Protein AF-A0A920GIK5-F1 (afdb_monomer_lite)

Sequence (68 aa):
MVSGKSGSVPISYFDASKFKTQFACELKDYDPNDHFDRKEARKMDRFTQYAMVASDEAIDDAGFHLES

Secondary structure (DSSP, 8-state):
--------EE--SS--TTSS--EE-PPTT--GGGTS-HHHHTTS-HHHHHHHHHHHHHHHHTT-----

Structure (mmCIF, N/CA/C/O backbone):
data_AF-A0A920GIK5-F1
#
_entry.id   AF-A0A920GIK5-F1
#
loop_
_atom_site.group_PDB
_atom_site.id
_atom_site.type_symbol
_atom_site.label_atom_id
_atom_site.label_alt_id
_atom_site.label_comp_id
_atom_site.label_asym_id
_atom_site.label_entity_id
_atom_site.label_seq_id
_atom_site.pdbx_PDB_ins_code
_atom_site.Cartn_x
_atom_site.Cartn_y
_atom_site.Cartn_z
_atom_site.occupancy
_atom_site.B_iso_or_equiv
_atom_site.auth_seq_id
_atom_site.auth_comp_id
_atom_site.auth_asym_id
_atom_site.auth_atom_id
_atom_site.pdbx_PDB_model_num
ATOM 1 N N . MET A 1 1 ? -16.457 3.185 -18.282 1.00 43.16 1 MET A N 1
ATOM 2 C CA . MET A 1 1 ? -15.852 2.611 -17.058 1.00 43.16 1 MET A CA 1
ATOM 3 C C . MET A 1 1 ? -16.412 1.205 -16.891 1.00 43.16 1 MET A C 1
ATOM 5 O O . MET A 1 1 ? -17.575 1.078 -16.548 1.00 43.16 1 MET A O 1
ATOM 9 N N . VAL A 1 2 ? -15.663 0.167 -17.281 1.00 57.16 2 VAL A N 1
ATOM 10 C CA . VAL A 1 2 ? -16.245 -1.163 -17.589 1.00 57.16 2 VAL A CA 1
ATOM 11 C C . VAL A 1 2 ? -16.118 -2.173 -16.431 1.00 57.16 2 VAL A C 1
ATOM 13 O O . VAL A 1 2 ? -16.723 -3.234 -16.465 1.00 57.16 2 VAL A O 1
ATOM 16 N N . SER A 1 3 ? -15.422 -1.838 -15.343 1.00 68.50 3 SER A N 1
ATOM 17 C CA . SER A 1 3 ? -15.216 -2.770 -14.222 1.00 68.50 3 SER A CA 1
ATOM 18 C C . SER A 1 3 ? -14.993 -2.034 -12.899 1.00 68.50 3 SER A C 1
ATOM 20 O O . SER A 1 3 ? -13.890 -2.030 -12.357 1.00 68.50 3 SER A O 1
ATOM 22 N N . GLY A 1 4 ? -16.036 -1.365 -12.396 1.00 69.69 4 GLY A N 1
ATOM 23 C CA . GLY A 1 4 ? -16.011 -0.632 -11.126 1.00 69.69 4 GLY A CA 1
ATOM 24 C C . GLY A 1 4 ? -15.827 -1.560 -9.924 1.00 69.69 4 GLY A C 1
ATOM 25 O O . GLY A 1 4 ? -16.799 -1.973 -9.300 1.00 69.69 4 GLY A O 1
ATOM 26 N N . LYS A 1 5 ? -14.577 -1.910 -9.612 1.00 81.94 5 LYS A N 1
ATOM 27 C 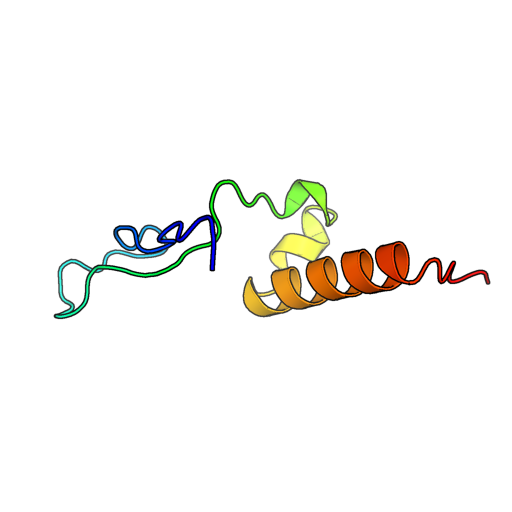CA . LYS A 1 5 ? -14.217 -2.663 -8.408 1.00 81.94 5 LYS A CA 1
ATOM 28 C C . LYS A 1 5 ? -14.044 -1.685 -7.248 1.00 81.94 5 LYS A C 1
ATOM 30 O O . LYS A 1 5 ? -13.250 -0.755 -7.340 1.00 81.94 5 LYS A O 1
ATOM 35 N N . SER A 1 6 ? -14.788 -1.896 -6.164 1.00 83.19 6 SER A N 1
ATOM 36 C CA . SER A 1 6 ? -14.610 -1.126 -4.932 1.00 83.19 6 SER A CA 1
ATOM 37 C C . SER A 1 6 ? -13.411 -1.652 -4.141 1.00 83.19 6 SER A C 1
ATOM 39 O O . SER A 1 6 ? -13.286 -2.859 -3.922 1.00 83.19 6 SER A O 1
ATOM 41 N N . GLY A 1 7 ? -12.542 -0.740 -3.704 1.00 87.12 7 GLY A N 1
ATOM 42 C CA . GLY A 1 7 ? -11.426 -1.037 -2.804 1.00 87.12 7 GLY A CA 1
ATOM 43 C C . GLY A 1 7 ? -11.784 -0.949 -1.318 1.00 87.12 7 GLY A C 1
ATOM 44 O O . GLY A 1 7 ? -10.970 -1.339 -0.489 1.00 87.12 7 GLY A O 1
ATOM 45 N N . SER A 1 8 ? -12.975 -0.449 -0.968 1.00 88.75 8 SER A N 1
ATOM 46 C CA . SER A 1 8 ? -13.336 -0.168 0.424 1.00 88.75 8 SER A CA 1
ATOM 47 C C . SER A 1 8 ? -13.572 -1.444 1.229 1.00 88.75 8 SER A C 1
ATOM 49 O O . SER A 1 8 ? -14.391 -2.285 0.859 1.00 88.75 8 SER A O 1
ATOM 51 N N . VAL A 1 9 ? -12.874 -1.556 2.353 1.00 91.56 9 VAL A N 1
ATOM 52 C CA . VAL A 1 9 ? -12.932 -2.665 3.312 1.00 91.56 9 VAL A CA 1
ATOM 53 C C . VAL A 1 9 ? -12.855 -2.118 4.746 1.00 91.56 9 VAL A C 1
ATOM 55 O O . VAL A 1 9 ? -12.491 -0.952 4.924 1.00 91.56 9 VAL A O 1
ATOM 58 N N . PRO A 1 10 ? -13.214 -2.901 5.782 1.00 92.94 10 PRO A N 1
ATOM 59 C CA . PRO A 1 10 ? -12.948 -2.521 7.168 1.00 92.94 10 PRO 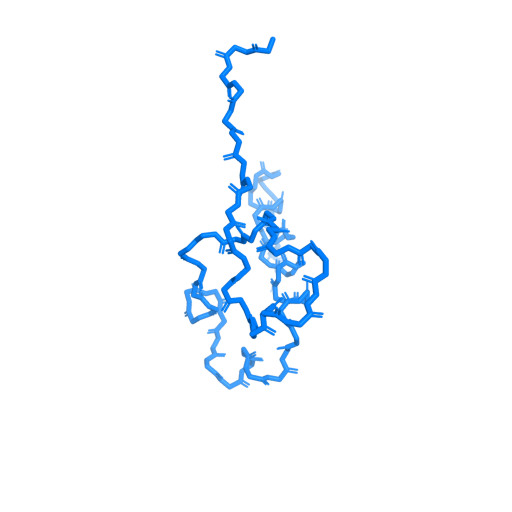A CA 1
ATOM 60 C C . PRO A 1 10 ? -11.459 -2.241 7.392 1.00 92.94 10 PRO A C 1
ATOM 62 O O . PRO A 1 10 ? -10.615 -2.945 6.843 1.00 92.94 10 PRO A O 1
ATOM 65 N N . ILE A 1 11 ? -11.153 -1.225 8.198 1.00 93.31 11 ILE A N 1
ATOM 66 C CA . ILE A 1 11 ? -9.773 -0.862 8.546 1.00 93.31 11 ILE A CA 1
ATOM 67 C C . ILE A 1 11 ? -9.118 -2.038 9.281 1.00 93.31 11 ILE A C 1
ATOM 69 O O . ILE A 1 11 ? -9.628 -2.477 10.314 1.00 93.31 11 ILE A O 1
ATOM 73 N N . SER A 1 12 ? -7.994 -2.533 8.762 1.00 91.44 12 SER A N 1
ATOM 74 C CA . SER A 1 12 ? -7.213 -3.620 9.368 1.00 91.44 12 SER A CA 1
ATOM 75 C C . SER A 1 12 ? -5.898 -3.137 9.976 1.00 91.44 12 SER A C 1
ATOM 77 O O . SER A 1 12 ? -5.300 -3.822 10.806 1.00 91.44 12 SER A O 1
ATOM 79 N N . TYR A 1 13 ? -5.444 -1.937 9.606 1.00 88.94 13 TYR A N 1
ATOM 80 C CA . TYR A 1 13 ? -4.146 -1.422 10.043 1.00 88.94 13 TYR A CA 1
ATOM 81 C C . TYR A 1 13 ? -4.107 -0.992 11.512 1.00 88.94 13 TYR A C 1
ATOM 83 O O . TYR A 1 13 ? -3.020 -0.914 12.087 1.00 88.94 13 TYR A O 1
ATOM 91 N N . PHE A 1 14 ? -5.263 -0.711 12.114 1.00 91.06 14 PHE A N 1
ATOM 92 C CA . PHE A 1 14 ? -5.404 -0.356 13.524 1.00 91.06 14 PHE A CA 1
ATOM 93 C C . PHE A 1 14 ? -6.828 -0.639 14.028 1.00 91.06 14 PHE A C 1
ATOM 95 O O . PHE A 1 14 ? -7.748 -0.846 13.239 1.00 91.06 14 PHE A O 1
ATOM 102 N N . ASP A 1 15 ? -7.025 -0.610 15.350 1.00 93.38 15 ASP A N 1
ATOM 103 C CA . ASP A 1 15 ? -8.358 -0.725 15.953 1.00 93.38 15 ASP A CA 1
ATOM 104 C C . ASP A 1 15 ? -9.180 0.557 15.732 1.00 93.38 15 ASP A C 1
ATOM 106 O O . ASP A 1 15 ? -8.993 1.576 16.406 1.00 93.38 15 ASP A O 1
ATOM 110 N N . ALA A 1 16 ? -10.114 0.490 14.783 1.00 94.12 16 ALA A N 1
ATOM 111 C CA . ALA A 1 16 ? -10.999 1.592 14.430 1.00 94.12 16 ALA A CA 1
ATOM 112 C C . ALA A 1 16 ? -12.302 1.654 15.261 1.00 94.12 16 ALA A C 1
ATOM 114 O O . ALA A 1 16 ? -13.150 2.506 14.988 1.00 94.12 16 ALA A O 1
ATOM 115 N N . SER A 1 17 ? -12.490 0.811 16.286 1.00 93.94 17 SER A N 1
ATOM 116 C CA . SER A 1 17 ? -13.762 0.684 17.031 1.00 93.94 17 SER A CA 1
ATOM 117 C C . SER A 1 17 ? -14.286 1.991 17.642 1.00 93.94 17 SER A C 1
ATOM 119 O O . SER A 1 17 ? -15.496 2.186 17.760 1.00 93.94 17 SER A O 1
ATOM 121 N N . LYS A 1 18 ? -13.387 2.915 18.001 1.00 95.31 18 LYS A N 1
ATOM 122 C CA . LYS A 1 18 ? -13.716 4.220 18.605 1.00 95.31 18 LYS A CA 1
ATOM 123 C C . LYS A 1 18 ? -13.929 5.345 17.588 1.00 95.31 18 LYS A C 1
ATOM 125 O O . LYS A 1 18 ? -14.223 6.474 17.983 1.00 95.31 18 LYS A O 1
ATOM 130 N N . PHE A 1 19 ? -13.773 5.069 16.296 1.00 93.25 19 PHE A N 1
ATOM 131 C CA . PHE A 1 19 ? -13.891 6.062 15.233 1.00 93.25 19 PHE A CA 1
ATOM 132 C C . PHE A 1 19 ? -15.253 5.967 14.543 1.00 93.25 19 PHE A C 1
ATOM 134 O O . PHE A 1 19 ? -15.829 4.890 14.394 1.00 93.25 19 PHE A O 1
ATOM 141 N N . LYS A 1 20 ? -15.770 7.121 14.094 1.00 93.75 20 LYS A N 1
ATOM 142 C CA . LYS A 1 20 ? -17.014 7.187 13.305 1.00 93.75 20 LYS A CA 1
ATOM 143 C C . LYS A 1 20 ? -16.866 6.495 11.947 1.00 93.75 20 LYS A C 1
ATOM 145 O O . LYS A 1 20 ? -17.819 5.900 11.459 1.00 93.75 20 LYS A O 1
ATOM 150 N N . THR A 1 21 ? -15.679 6.584 11.352 1.00 92.00 21 THR A N 1
ATOM 151 C CA . THR A 1 21 ? -15.335 5.929 10.088 1.00 92.00 21 THR A CA 1
ATOM 152 C C . THR A 1 21 ? -14.501 4.695 10.388 1.00 92.00 21 THR A C 1
ATOM 154 O O . THR A 1 21 ? -13.467 4.800 11.040 1.00 92.00 21 THR A O 1
ATOM 157 N N . GLN A 1 22 ? -14.957 3.540 9.907 1.00 93.88 22 GLN A N 1
ATOM 158 C CA . GLN A 1 22 ? -14.345 2.232 10.181 1.00 93.88 22 GLN A CA 1
ATOM 159 C C . GLN A 1 22 ? -13.926 1.492 8.905 1.00 93.88 22 GLN A C 1
ATOM 161 O O . GLN A 1 22 ? -13.558 0.322 8.955 1.00 93.88 22 GLN A O 1
ATOM 166 N N . PHE A 1 23 ? -13.996 2.163 7.755 1.00 93.38 23 PHE A N 1
ATOM 167 C CA . PHE A 1 23 ? -13.621 1.611 6.460 1.00 93.38 23 PHE A CA 1
ATOM 168 C C . PHE A 1 23 ? -12.528 2.457 5.805 1.00 93.38 23 PHE A C 1
ATOM 170 O O . PHE A 1 23 ? -12.474 3.674 5.994 1.00 93.38 23 PHE A O 1
ATOM 177 N N . ALA A 1 24 ? -11.679 1.803 5.019 1.00 92.06 24 ALA A N 1
ATOM 178 C CA . ALA A 1 24 ? -10.631 2.413 4.213 1.00 92.06 24 ALA A CA 1
ATOM 179 C C . ALA A 1 24 ? -10.393 1.590 2.937 1.00 92.06 24 ALA A C 1
ATOM 181 O O . ALA A 1 24 ? -10.907 0.484 2.783 1.00 92.06 24 ALA A O 1
ATOM 182 N N . CYS A 1 25 ? -9.622 2.141 2.004 1.00 92.31 25 CYS A N 1
ATOM 183 C CA . CYS A 1 25 ? -9.151 1.426 0.819 1.00 92.31 25 CYS A CA 1
ATOM 184 C C . CYS A 1 25 ? -7.690 1.022 1.039 1.00 92.31 25 CYS A C 1
ATOM 186 O O . CYS A 1 25 ? -6.781 1.658 0.513 1.00 92.31 25 CYS A O 1
ATOM 188 N N . GLU A 1 26 ? -7.472 0.025 1.894 1.00 91.38 26 GLU A N 1
ATOM 189 C CA . GLU A 1 26 ? -6.136 -0.490 2.206 1.00 91.38 26 GLU A CA 1
ATOM 190 C C . GLU A 1 26 ? -5.585 -1.343 1.051 1.00 91.38 26 GLU A C 1
ATOM 192 O O . GLU A 1 26 ? -6.344 -1.990 0.320 1.00 91.38 26 GLU A O 1
ATOM 197 N N . LEU A 1 27 ? -4.256 -1.355 0.897 1.00 89.62 27 LEU A N 1
ATOM 198 C CA . LEU A 1 2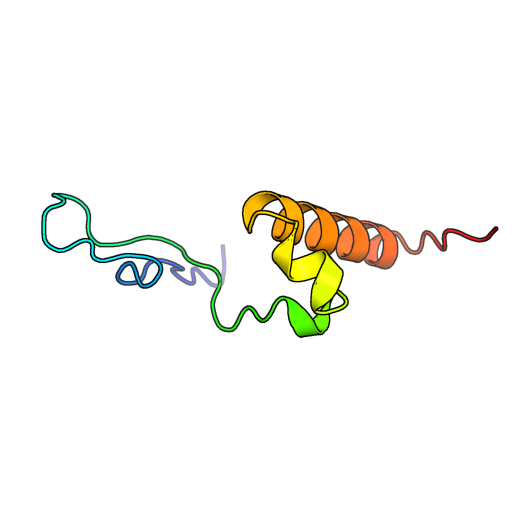7 ? -3.573 -2.291 0.004 1.00 89.62 27 LEU A CA 1
ATOM 199 C C . LEU A 1 27 ? -3.776 -3.711 0.538 1.00 89.62 27 LEU A C 1
ATOM 201 O O . LEU A 1 27 ? -3.474 -3.994 1.701 1.00 89.62 27 LEU A O 1
ATOM 205 N N . LYS A 1 28 ? -4.322 -4.578 -0.315 1.00 87.44 28 LYS A N 1
ATOM 206 C CA . LYS A 1 28 ? -4.586 -5.986 -0.006 1.00 87.44 28 LYS A CA 1
ATOM 207 C C . LYS A 1 28 ? -3.339 -6.801 -0.313 1.00 87.44 28 LYS A C 1
ATOM 209 O O . LYS A 1 28 ? -2.701 -6.546 -1.327 1.00 87.44 28 LYS A O 1
ATOM 214 N N . ASP A 1 29 ? -3.035 -7.755 0.562 1.00 86.75 29 ASP A N 1
ATOM 215 C CA . ASP A 1 29 ? -1.951 -8.728 0.378 1.00 86.75 29 ASP A CA 1
ATOM 216 C C . ASP A 1 29 ? -0.563 -8.095 0.153 1.00 86.75 29 ASP A C 1
ATOM 218 O O . ASP A 1 29 ? 0.288 -8.664 -0.518 1.00 86.75 29 ASP A O 1
ATOM 222 N N . TYR A 1 30 ? -0.329 -6.908 0.723 1.00 90.38 30 TYR A N 1
ATOM 223 C CA . TYR A 1 30 ? 0.965 -6.235 0.646 1.00 90.38 30 TYR A CA 1
ATOM 224 C C . TYR A 1 30 ? 1.963 -6.813 1.660 1.00 90.38 30 TYR A C 1
ATOM 226 O O . TYR A 1 30 ? 1.756 -6.670 2.872 1.00 90.38 30 TYR A O 1
ATOM 234 N N . ASP A 1 31 ? 3.064 -7.393 1.172 1.00 90.19 31 ASP A N 1
AT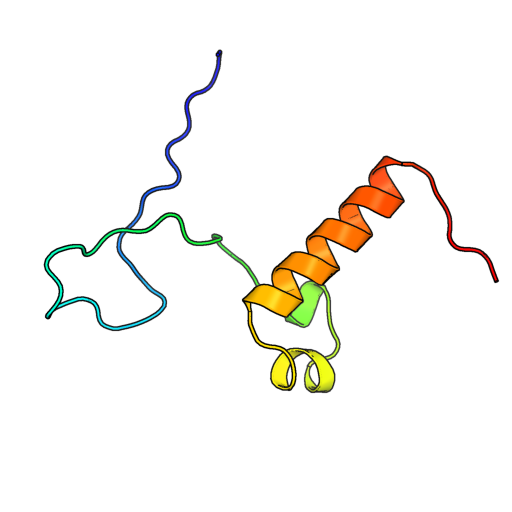OM 235 C CA . ASP A 1 31 ? 4.231 -7.774 1.975 1.00 90.19 31 ASP A CA 1
ATOM 236 C C . ASP A 1 31 ? 5.457 -6.926 1.578 1.00 90.19 31 ASP A C 1
ATOM 238 O O . ASP A 1 31 ? 5.945 -7.014 0.451 1.00 90.19 31 ASP A O 1
ATOM 242 N N . PRO A 1 32 ? 6.015 -6.104 2.486 1.00 90.00 32 PRO A N 1
ATOM 243 C CA . PRO A 1 32 ? 7.208 -5.322 2.179 1.00 90.00 32 PRO A CA 1
ATOM 244 C C . PRO A 1 32 ? 8.457 -6.179 1.914 1.00 90.00 32 PRO A C 1
ATOM 246 O O . PRO A 1 32 ? 9.405 -5.673 1.316 1.00 90.00 32 PRO A O 1
ATOM 249 N N . ASN A 1 33 ? 8.498 -7.446 2.343 1.00 90.44 33 ASN A N 1
ATOM 250 C CA . ASN A 1 33 ? 9.648 -8.324 2.092 1.00 90.44 33 ASN A CA 1
ATOM 251 C C . ASN A 1 33 ? 9.731 -8.807 0.635 1.00 90.44 33 ASN A C 1
ATOM 253 O O . ASN A 1 33 ? 10.784 -9.300 0.240 1.00 90.44 33 ASN A O 1
ATOM 257 N N . ASP A 1 34 ? 8.668 -8.640 -0.157 1.00 91.56 34 ASP A N 1
ATOM 258 C CA . ASP A 1 34 ? 8.683 -8.955 -1.592 1.00 91.56 34 ASP A CA 1
ATOM 259 C C . ASP A 1 34 ? 9.441 -7.894 -2.410 1.00 91.56 34 ASP A C 1
ATOM 261 O O . ASP A 1 34 ? 9.884 -8.167 -3.523 1.00 91.56 34 ASP A O 1
ATOM 265 N N . HIS A 1 35 ? 9.630 -6.695 -1.846 1.00 89.69 35 HIS A N 1
ATOM 266 C CA . HIS A 1 35 ? 10.236 -5.547 -2.530 1.00 89.69 35 HIS A CA 1
ATOM 267 C C . HIS A 1 35 ? 11.508 -5.023 -1.852 1.00 89.69 35 HIS A C 1
ATOM 269 O O . HIS A 1 35 ? 12.367 -4.435 -2.505 1.00 89.69 35 HIS A O 1
ATOM 275 N N . PHE A 1 36 ? 11.655 -5.222 -0.541 1.00 91.69 36 PHE A N 1
ATOM 276 C CA . PHE A 1 36 ? 12.765 -4.679 0.239 1.00 91.69 36 PHE A CA 1
ATOM 277 C C . PHE A 1 36 ? 13.431 -5.758 1.090 1.00 91.69 36 PHE A C 1
ATOM 279 O O . PHE A 1 36 ? 12.777 -6.665 1.605 1.00 91.69 36 PHE A O 1
ATOM 286 N N . ASP A 1 37 ? 14.730 -5.597 1.358 1.00 91.75 37 ASP A N 1
ATOM 287 C CA . ASP A 1 37 ? 15.365 -6.360 2.432 1.00 91.75 37 ASP A CA 1
ATOM 288 C C . ASP A 1 37 ? 14.682 -6.041 3.773 1.00 91.75 37 ASP A C 1
ATOM 290 O O . ASP A 1 37 ? 14.377 -4.885 4.090 1.00 91.75 37 ASP A O 1
ATOM 294 N N . ARG A 1 38 ? 14.494 -7.068 4.605 1.00 89.75 38 ARG A N 1
ATOM 295 C CA . ARG A 1 38 ? 13.807 -6.979 5.903 1.00 89.75 38 ARG A CA 1
ATOM 296 C C . ARG A 1 38 ? 14.337 -5.851 6.798 1.00 89.75 38 ARG A C 1
ATOM 298 O O . ARG A 1 38 ? 13.584 -5.298 7.608 1.00 89.75 38 ARG A O 1
ATOM 305 N N . LYS A 1 39 ? 15.632 -5.528 6.715 1.00 89.38 39 LYS A N 1
ATOM 306 C CA . LYS A 1 39 ? 16.255 -4.455 7.503 1.00 89.38 39 LYS A CA 1
ATOM 307 C C . LYS A 1 39 ? 15.852 -3.070 7.006 1.00 89.38 39 LYS A C 1
ATOM 309 O O . LYS A 1 39 ? 15.636 -2.187 7.834 1.00 89.38 39 LYS A O 1
ATOM 314 N N . GLU A 1 40 ? 15.748 -2.890 5.696 1.00 87.50 40 GLU A N 1
ATOM 315 C CA . GLU A 1 40 ? 15.363 -1.620 5.079 1.00 87.50 40 GLU A CA 1
ATOM 316 C C . GLU A 1 40 ? 13.852 -1.400 5.174 1.00 87.50 40 GLU A C 1
ATOM 318 O O . GLU A 1 40 ? 13.429 -0.327 5.607 1.00 87.50 40 GLU A O 1
ATOM 323 N N . ALA A 1 41 ? 13.049 -2.448 4.957 1.00 90.31 41 ALA A N 1
ATOM 324 C CA . ALA A 1 41 ? 11.599 -2.419 5.159 1.00 90.31 41 ALA A CA 1
ATOM 325 C C . ALA A 1 41 ? 11.214 -1.862 6.541 1.00 90.31 41 ALA A C 1
ATOM 327 O O . ALA A 1 41 ? 10.324 -1.028 6.666 1.00 90.31 41 ALA A O 1
ATOM 328 N N . ARG A 1 42 ? 11.922 -2.272 7.602 1.00 89.81 42 ARG A N 1
ATOM 329 C CA . ARG A 1 42 ? 11.649 -1.822 8.980 1.00 89.81 42 ARG A CA 1
ATOM 330 C C . ARG A 1 42 ? 11.995 -0.361 9.260 1.00 89.81 42 ARG A C 1
ATOM 332 O O . ARG A 1 42 ? 11.502 0.179 10.246 1.00 89.81 42 ARG A O 1
ATOM 339 N N . LYS A 1 43 ? 12.879 0.248 8.469 1.00 91.75 43 LYS A N 1
ATOM 340 C CA . LYS A 1 43 ? 13.266 1.658 8.630 1.00 91.75 43 LYS A CA 1
ATOM 341 C C . LYS A 1 43 ? 12.312 2.603 7.907 1.00 91.75 43 LYS A C 1
ATOM 343 O O . LYS A 1 43 ? 12.274 3.784 8.239 1.00 91.75 43 LYS A O 1
ATOM 348 N N . MET A 1 44 ? 11.592 2.096 6.911 1.00 90.00 44 MET A N 1
ATOM 349 C CA . MET A 1 44 ? 10.668 2.870 6.094 1.00 90.00 44 MET A CA 1
ATOM 350 C C . MET A 1 44 ? 9.259 2.808 6.679 1.00 90.00 44 MET A C 1
ATOM 352 O O . MET A 1 44 ? 8.793 1.741 7.080 1.00 90.00 44 MET A O 1
ATOM 356 N N . ASP A 1 45 ? 8.563 3.944 6.690 1.00 91.38 45 ASP A N 1
ATOM 357 C CA . ASP A 1 45 ? 7.115 3.935 6.885 1.00 91.38 45 ASP A CA 1
ATOM 358 C C . ASP A 1 45 ? 6.430 3.347 5.640 1.00 91.38 45 ASP A C 1
ATOM 360 O O . ASP A 1 45 ? 6.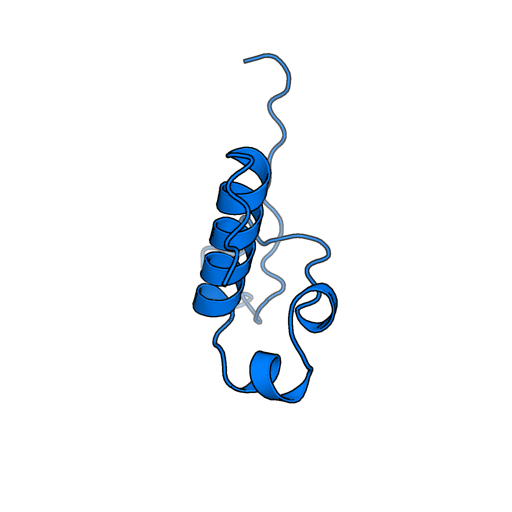978 3.403 4.534 1.00 91.38 45 ASP A O 1
ATOM 364 N N . ARG A 1 46 ? 5.221 2.802 5.798 1.00 90.44 46 ARG A N 1
ATOM 365 C CA . ARG A 1 46 ? 4.457 2.210 4.692 1.00 90.44 46 ARG A CA 1
ATOM 366 C C . ARG A 1 46 ? 4.252 3.187 3.540 1.00 90.44 46 ARG A C 1
ATOM 368 O O . ARG A 1 46 ? 4.331 2.765 2.394 1.00 90.44 46 ARG A O 1
ATOM 375 N N . PHE A 1 47 ? 4.046 4.482 3.808 1.00 92.25 47 PH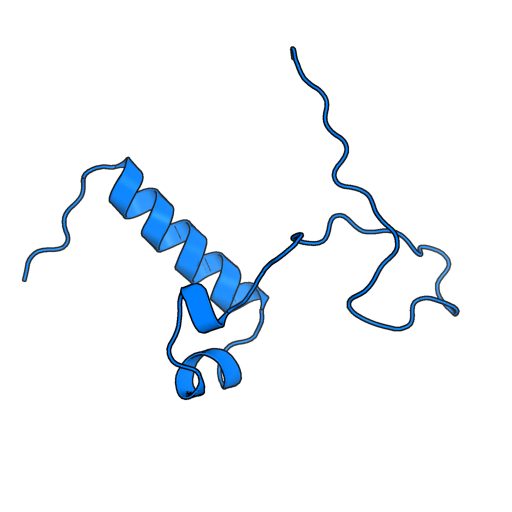E A N 1
ATOM 376 C CA . PHE A 1 47 ? 3.889 5.453 2.715 1.00 92.25 47 PHE A CA 1
ATOM 377 C C . PHE A 1 47 ? 5.144 5.517 1.830 1.00 92.25 47 PHE A C 1
ATOM 379 O O . PHE A 1 47 ? 5.032 5.582 0.607 1.00 92.25 47 PHE A O 1
ATOM 386 N N . THR A 1 48 ? 6.331 5.471 2.443 1.00 94.12 48 THR A N 1
ATOM 387 C CA . THR A 1 48 ? 7.610 5.479 1.729 1.00 94.12 48 THR A CA 1
ATOM 388 C C . THR A 1 48 ? 7.774 4.194 0.937 1.00 94.12 48 THR A C 1
ATOM 390 O O . THR A 1 48 ? 8.162 4.242 -0.223 1.00 94.12 48 THR A O 1
ATOM 393 N N . GLN A 1 49 ? 7.439 3.055 1.544 1.00 93.88 49 GLN A N 1
ATOM 394 C CA . GLN A 1 49 ? 7.512 1.760 0.874 1.00 93.88 49 GLN A CA 1
ATOM 395 C C . GLN A 1 49 ? 6.632 1.742 -0.385 1.00 93.88 49 GLN A C 1
ATOM 397 O O . GLN A 1 49 ? 7.107 1.372 -1.453 1.00 93.88 49 GLN A O 1
ATOM 402 N N . TYR A 1 50 ? 5.388 2.222 -0.295 1.00 94.38 50 TYR A N 1
ATOM 403 C CA . TYR A 1 50 ? 4.483 2.298 -1.447 1.00 94.38 50 TYR A CA 1
ATOM 404 C C . TYR A 1 50 ? 5.018 3.219 -2.543 1.00 94.38 50 TYR A C 1
ATOM 406 O O . TYR A 1 50 ? 4.924 2.887 -3.720 1.00 94.38 50 TYR A O 1
ATOM 414 N N . ALA A 1 51 ? 5.591 4.364 -2.164 1.00 93.88 51 ALA A N 1
ATOM 415 C CA . ALA A 1 51 ? 6.168 5.301 -3.120 1.00 93.88 51 ALA A CA 1
ATOM 416 C C . ALA A 1 51 ? 7.364 4.697 -3.870 1.00 93.88 51 ALA A C 1
ATOM 418 O O . ALA A 1 51 ? 7.481 4.894 -5.077 1.00 93.88 51 ALA A O 1
ATOM 419 N N . MET A 1 52 ? 8.225 3.954 -3.171 1.00 93.62 52 MET A N 1
ATOM 420 C CA . MET A 1 52 ? 9.375 3.279 -3.775 1.00 93.62 52 MET A CA 1
ATOM 421 C C . MET A 1 52 ? 8.921 2.193 -4.757 1.00 93.62 52 MET A C 1
ATOM 423 O O . MET A 1 52 ? 9.307 2.248 -5.917 1.00 93.62 52 MET A O 1
ATOM 427 N N . VAL A 1 53 ? 8.015 1.297 -4.339 1.00 93.50 53 VAL A N 1
ATOM 428 C CA . VAL A 1 53 ? 7.486 0.232 -5.216 1.00 93.50 53 VAL A CA 1
ATOM 429 C C . VAL A 1 53 ? 6.814 0.811 -6.459 1.00 93.50 53 VAL A C 1
ATOM 431 O O . VAL A 1 53 ? 7.118 0.394 -7.569 1.00 93.50 53 VAL A O 1
ATOM 434 N N . ALA A 1 54 ? 5.951 1.817 -6.296 1.00 94.12 54 ALA A N 1
ATOM 435 C CA . ALA A 1 54 ? 5.275 2.444 -7.429 1.00 94.12 54 ALA A CA 1
ATOM 436 C C . ALA A 1 54 ? 6.250 3.156 -8.384 1.00 94.12 54 ALA A C 1
ATOM 438 O O . ALA A 1 54 ? 5.980 3.255 -9.579 1.00 94.12 54 ALA A O 1
ATOM 439 N N . SER A 1 55 ? 7.368 3.675 -7.865 1.00 93.56 55 SER A N 1
ATOM 440 C CA . SER A 1 55 ? 8.405 4.294 -8.695 1.00 93.56 55 SER A CA 1
ATOM 441 C C . SER A 1 55 ? 9.162 3.243 -9.503 1.00 93.56 55 SER A C 1
ATOM 443 O O . SER A 1 55 ? 9.365 3.452 -10.696 1.00 93.56 55 SER A O 1
ATOM 445 N N . ASP A 1 56 ? 9.521 2.116 -8.885 1.00 91.25 56 ASP A N 1
ATOM 446 C CA . ASP A 1 56 ? 10.184 1.000 -9.567 1.00 91.25 56 ASP A CA 1
ATOM 447 C C . ASP A 1 56 ? 9.279 0.416 -10.665 1.00 91.25 56 ASP A C 1
ATOM 449 O O . ASP A 1 56 ? 9.699 0.305 -11.815 1.00 91.25 56 ASP A O 1
ATOM 453 N N . GLU A 1 57 ? 7.998 0.173 -10.360 1.00 91.88 57 GLU A N 1
ATOM 454 C CA . GLU A 1 57 ? 7.007 -0.284 -11.346 1.00 91.88 57 GLU A CA 1
ATOM 455 C C . GLU A 1 57 ? 6.860 0.693 -12.524 1.00 91.88 57 GLU A C 1
ATOM 457 O O . GLU A 1 57 ? 6.731 0.270 -13.671 1.00 91.88 57 GLU A O 1
ATOM 462 N N . ALA A 1 58 ? 6.896 2.005 -12.266 1.00 93.06 58 ALA A N 1
ATOM 463 C CA . ALA A 1 58 ? 6.802 3.018 -13.316 1.00 93.06 58 ALA A CA 1
ATOM 464 C C . ALA A 1 58 ? 8.059 3.082 -14.199 1.00 93.06 58 ALA A C 1
ATOM 466 O O . ALA A 1 58 ? 7.954 3.349 -15.397 1.00 93.06 58 ALA A O 1
ATOM 467 N N . ILE A 1 59 ? 9.243 2.858 -13.624 1.00 90.62 59 ILE A N 1
ATOM 468 C CA . ILE A 1 59 ? 10.511 2.791 -14.364 1.00 90.62 59 ILE A CA 1
ATOM 469 C C . ILE A 1 59 ? 10.522 1.556 -15.275 1.00 90.62 59 ILE A C 1
ATOM 471 O O . ILE A 1 59 ? 10.878 1.668 -16.454 1.00 90.62 59 ILE A O 1
ATOM 475 N N . ASP A 1 60 ? 10.068 0.415 -14.753 1.00 90.88 60 ASP A N 1
ATOM 476 C CA . ASP A 1 60 ? 9.938 -0.831 -15.508 1.00 90.88 60 ASP A CA 1
ATOM 477 C C . ASP A 1 60 ? 8.910 -0.705 -16.644 1.00 90.88 60 ASP A C 1
ATOM 479 O O . ASP A 1 60 ? 9.205 -1.077 -17.782 1.00 90.88 60 ASP A O 1
ATOM 483 N N . ASP A 1 61 ? 7.734 -0.118 -16.382 1.00 92.88 61 ASP A N 1
ATOM 484 C CA . ASP A 1 61 ? 6.699 0.137 -17.401 1.00 92.88 61 ASP A CA 1
ATOM 485 C C . ASP A 1 61 ? 7.187 1.101 -18.496 1.00 92.88 61 ASP A C 1
ATOM 487 O O . ASP A 1 61 ? 6.879 0.930 -19.678 1.00 92.88 61 ASP A O 1
ATOM 491 N N . ALA A 1 62 ? 8.030 2.074 -18.135 1.00 91.75 62 ALA A N 1
ATOM 492 C CA . ALA A 1 62 ? 8.662 2.983 -19.089 1.00 91.75 62 ALA A CA 1
ATOM 493 C C . ALA A 1 62 ? 9.750 2.314 -19.953 1.00 91.75 62 ALA A C 1
ATOM 495 O O . ALA A 1 62 ? 10.269 2.952 -20.876 1.00 91.75 62 ALA A O 1
ATOM 496 N N . GLY A 1 63 ? 10.126 1.061 -19.664 1.00 88.69 63 GLY A N 1
ATOM 497 C CA . GLY A 1 63 ? 11.249 0.375 -20.310 1.00 88.69 63 GLY A CA 1
ATOM 498 C C . GLY A 1 63 ? 12.585 1.077 -20.061 1.00 88.69 63 GLY A C 1
ATOM 499 O O . GLY A 1 63 ? 13.509 0.972 -20.872 1.00 88.69 63 GLY A O 1
ATOM 500 N N . PHE A 1 64 ? 12.676 1.852 -18.978 1.00 80.06 64 PHE A N 1
ATOM 501 C CA . PHE A 1 64 ? 13.844 2.656 -18.660 1.00 80.06 64 PHE A CA 1
ATOM 502 C C . PHE A 1 64 ? 14.780 1.854 -17.760 1.00 80.06 64 PHE A C 1
ATOM 504 O O . PHE A 1 64 ? 14.710 1.914 -16.538 1.00 80.06 64 PHE A O 1
ATOM 511 N N . HIS A 1 65 ? 15.681 1.086 -18.366 1.00 75.31 65 HIS A N 1
ATOM 512 C CA . HIS A 1 65 ? 16.713 0.395 -17.604 1.00 75.31 65 HIS A CA 1
ATOM 513 C C . HIS A 1 65 ? 17.731 1.416 -17.089 1.00 75.31 65 HIS A C 1
ATOM 515 O O . HIS A 1 65 ? 18.501 1.988 -17.862 1.00 75.31 65 HIS A O 1
ATOM 521 N N . LEU A 1 66 ? 17.716 1.653 -15.776 1.00 67.81 66 LEU A N 1
ATOM 522 C CA . LEU A 1 66 ? 18.761 2.385 -15.063 1.00 67.81 66 LEU A CA 1
ATOM 523 C C . LEU A 1 66 ? 20.061 1.566 -15.113 1.00 67.81 66 LEU A C 1
ATOM 525 O O . LEU A 1 66 ? 20.421 0.884 -14.159 1.00 67.81 66 LEU A O 1
ATOM 529 N N . GLU A 1 67 ? 20.756 1.602 -16.247 1.00 65.81 67 GLU A N 1
ATOM 530 C CA . GLU A 1 67 ? 22.138 1.144 -16.338 1.00 65.81 67 GLU A CA 1
ATOM 531 C C . GLU A 1 67 ? 23.078 2.239 -15.819 1.00 65.81 67 GLU A C 1
ATOM 533 O O . GLU A 1 67 ? 23.186 3.316 -16.414 1.00 65.81 67 GLU A O 1
ATOM 538 N N . SER A 1 68 ? 23.785 1.938 -14.724 1.00 43.97 68 SER A N 1
ATOM 539 C CA . SER A 1 68 ? 25.215 2.233 -14.553 1.00 43.97 68 SER A CA 1
ATOM 540 C C . SER A 1 68 ? 25.838 1.408 -13.433 1.00 43.97 68 SER A C 1
ATOM 542 O O . SER A 1 68 ? 25.137 1.088 -12.451 1.00 43.97 68 SER A O 1
#

pLDDT: mean 87.57, std 10.67, range [43.16, 95.31]

Radius of gyration: 15.99 Å; chains: 1; bounding box: 42×16×39 Å

Foldseek 3Di:
DPDDDDQKDFDPPDPCVVPPDGIDNDDPPDDLVVPDPPVVSVVDDPVVSVVVVVVVVVCVVVVPPPDD